Protein AF-A0A9C5ZCW2-F1 (afdb_monomer_lite)

Sequence (95 aa):
MISYSQQAMIAREGDLLTRERLCCGLSIFEVILNRIKSYLDDPVWTGPSPANGIIHVDECSEFHRLCSALQFVYCIPVTGTEYTIEELFGEGFIK

Structure (mmCIF, N/CA/C/O backbone):
data_AF-A0A9C5ZCW2-F1
#
_entry.id   AF-A0A9C5ZCW2-F1
#
loop_
_atom_site.group_PDB
_atom_site.id
_atom_site.type_symbol
_atom_site.label_atom_id
_atom_site.label_alt_id
_atom_site.label_comp_id
_atom_site.label_asym_id
_atom_site.label_entity_id
_atom_site.label_seq_id
_atom_site.pdbx_PDB_ins_code
_atom_site.Cartn_x
_atom_site.Cartn_y
_atom_site.Cartn_z
_atom_site.occupancy
_atom_site.B_iso_or_equiv
_atom_site.auth_seq_id
_atom_site.auth_comp_id
_atom_site.auth_asym_id
_atom_site.auth_atom_id
_atom_site.pdbx_PDB_model_num
ATOM 1 N N . MET A 1 1 ? -37.168 27.631 29.273 1.00 74.75 1 MET A N 1
ATOM 2 C CA . MET A 1 1 ? -35.963 28.034 30.029 1.00 74.75 1 MET A CA 1
ATOM 3 C C . MET A 1 1 ? -35.255 26.750 30.428 1.00 74.75 1 MET A C 1
ATOM 5 O O . MET A 1 1 ? -35.919 25.875 30.966 1.00 74.75 1 MET A O 1
ATOM 9 N N . ILE A 1 2 ? -33.992 26.578 30.042 1.00 78.12 2 ILE A N 1
ATOM 10 C CA . ILE A 1 2 ? -33.232 25.335 30.263 1.00 78.12 2 ILE A CA 1
ATOM 11 C C . ILE A 1 2 ? -32.849 25.256 31.752 1.00 78.12 2 ILE A C 1
ATOM 13 O O . ILE A 1 2 ? -32.499 26.287 32.326 1.00 78.12 2 ILE A O 1
ATOM 17 N N . SER A 1 3 ? -32.944 24.087 32.394 1.00 92.81 3 SER A N 1
ATOM 18 C CA . SER A 1 3 ? -32.597 23.945 33.818 1.00 92.81 3 SER A CA 1
ATOM 19 C C . SER A 1 3 ? -31.081 24.012 34.046 1.00 92.81 3 SER A C 1
ATOM 21 O O . SER A 1 3 ? -30.292 23.701 33.155 1.00 92.81 3 SER A O 1
ATOM 23 N N . TYR A 1 4 ? -30.649 24.344 35.267 1.00 92.06 4 TYR A N 1
ATOM 24 C CA . TYR A 1 4 ? -29.226 24.316 35.641 1.00 92.06 4 TYR A CA 1
ATOM 25 C C . TYR A 1 4 ? -28.588 22.934 35.426 1.00 92.06 4 TYR A C 1
ATOM 27 O O . TYR A 1 4 ? -27.469 22.823 34.933 1.00 92.06 4 TYR A O 1
ATOM 35 N N . SER A 1 5 ? -29.329 21.862 35.727 1.00 93.44 5 SER A N 1
ATOM 36 C CA . SER A 1 5 ? -28.877 20.493 35.463 1.00 93.44 5 SER A CA 1
ATOM 37 C C . SER A 1 5 ? -28.657 20.232 33.971 1.00 93.44 5 SER A C 1
ATOM 39 O O . SER A 1 5 ? -27.668 19.605 33.600 1.00 93.44 5 SER A O 1
ATOM 41 N N . GLN A 1 6 ? -29.527 20.758 33.107 1.00 93.50 6 GLN A N 1
ATOM 42 C CA . GLN A 1 6 ? -29.355 20.678 31.657 1.00 93.50 6 GLN A CA 1
ATOM 43 C C . GLN A 1 6 ? -28.172 21.532 31.175 1.00 93.50 6 GLN A C 1
ATOM 45 O O . GLN A 1 6 ? -27.420 21.085 30.317 1.00 93.50 6 GLN A O 1
ATOM 50 N N . GLN A 1 7 ? -27.947 22.717 31.750 1.00 94.25 7 GLN A N 1
ATOM 51 C CA . GLN A 1 7 ? -26.781 23.550 31.427 1.00 94.25 7 GLN A CA 1
ATOM 52 C C . GLN A 1 7 ? -25.457 22.864 31.796 1.00 94.25 7 GLN A C 1
ATOM 54 O O . GLN A 1 7 ? -24.522 22.868 30.999 1.00 94.25 7 GLN A O 1
ATOM 59 N N . ALA A 1 8 ? -25.387 22.234 32.972 1.00 95.31 8 ALA A N 1
ATOM 60 C CA . ALA A 1 8 ? -24.201 21.508 33.424 1.00 95.31 8 ALA A CA 1
ATOM 61 C C . ALA A 1 8 ? -23.894 20.285 32.542 1.00 95.31 8 ALA A C 1
ATOM 63 O O . ALA A 1 8 ? -22.734 20.030 32.219 1.00 95.31 8 ALA A O 1
ATOM 64 N N . MET A 1 9 ? -24.932 19.557 32.118 1.00 96.31 9 MET A N 1
ATOM 65 C CA . MET A 1 9 ? -24.806 18.452 31.161 1.00 96.31 9 MET A CA 1
ATOM 66 C C . MET A 1 9 ? -24.215 18.930 29.830 1.00 96.31 9 MET A C 1
ATOM 68 O O . MET A 1 9 ? -23.211 18.384 29.381 1.00 96.31 9 MET A O 1
ATOM 72 N N . ILE A 1 10 ? -24.783 19.994 29.252 1.00 95.94 10 ILE A N 1
ATOM 73 C CA . ILE A 1 10 ? -24.328 20.559 27.973 1.00 95.94 10 ILE A CA 1
ATOM 74 C C . ILE A 1 10 ? -22.874 21.038 28.069 1.00 95.94 10 ILE A C 1
ATOM 76 O O . ILE A 1 10 ? -22.080 20.773 27.171 1.00 95.94 10 ILE A O 1
ATOM 80 N N . ALA A 1 11 ? -22.500 21.708 29.164 1.00 96.25 11 ALA A N 1
ATOM 81 C CA . ALA A 1 11 ? -21.132 22.180 29.361 1.00 96.25 11 ALA A CA 1
ATOM 82 C C . ALA A 1 11 ? -20.122 21.021 29.423 1.00 96.25 11 ALA A C 1
ATOM 84 O O . ALA A 1 11 ? -19.057 21.099 28.814 1.00 96.25 11 ALA A O 1
ATOM 85 N N . ARG A 1 12 ? -20.467 19.927 30.115 1.00 96.06 12 ARG A N 1
ATOM 86 C CA . ARG A 1 12 ? -19.604 18.744 30.231 1.00 96.06 12 ARG A CA 1
ATOM 87 C C . ARG A 1 12 ? -19.428 18.019 28.897 1.00 96.06 12 ARG A C 1
ATOM 89 O O . ARG A 1 12 ? -18.323 17.591 28.579 1.00 96.06 12 ARG A O 1
ATOM 96 N N . GLU A 1 13 ? -20.503 17.869 28.132 1.00 96.88 13 GLU A N 1
ATOM 97 C CA . GLU A 1 13 ? -20.454 17.229 26.814 1.00 96.88 13 GLU A CA 1
ATOM 98 C C . GLU A 1 13 ? -19.672 18.087 25.809 1.00 96.88 13 GLU A C 1
ATOM 100 O O . GLU A 1 13 ? -18.832 17.572 25.071 1.00 96.88 13 GLU A O 1
ATOM 105 N N . GLY A 1 14 ? -19.860 19.411 25.854 1.00 96.25 14 GLY A N 1
ATOM 106 C CA . GLY A 1 14 ? -19.082 20.358 25.057 1.00 96.25 14 GLY A CA 1
ATOM 107 C C . GLY A 1 14 ? -17.583 20.318 25.367 1.00 96.25 14 GLY A C 1
ATOM 108 O O . GLY A 1 14 ? -16.772 20.331 24.439 1.00 96.25 14 GLY A O 1
ATOM 109 N N . ASP A 1 15 ? -17.203 20.218 26.644 1.00 96.81 15 ASP A N 1
ATOM 110 C CA . ASP A 1 15 ? -15.798 20.078 27.050 1.00 96.81 15 ASP A CA 1
ATOM 111 C C . ASP A 1 15 ? -15.175 18.780 26.505 1.00 96.81 15 ASP A C 1
ATOM 113 O O . ASP A 1 15 ? -14.096 18.806 25.907 1.00 96.81 15 ASP A O 1
ATOM 117 N N . LEU A 1 16 ? -15.898 17.657 26.607 1.00 96.31 16 LEU A N 1
ATOM 118 C CA . LEU A 1 16 ? -15.449 16.362 26.090 1.00 96.31 16 LEU A CA 1
ATOM 119 C C . LEU A 1 16 ? -15.194 16.406 24.577 1.00 96.31 16 LEU A C 1
ATOM 121 O O . LEU A 1 16 ? -14.093 16.080 24.136 1.00 96.31 16 LEU A O 1
ATOM 125 N N . LEU A 1 17 ? -16.174 16.870 23.794 1.00 95.12 17 LEU A N 1
ATOM 126 C CA . LEU A 1 17 ? -16.081 16.948 22.330 1.00 95.12 17 LEU A CA 1
ATOM 127 C C . LEU A 1 17 ? -15.007 17.935 21.850 1.00 95.12 17 LEU A C 1
ATOM 129 O O . LEU A 1 17 ? -14.452 17.777 20.765 1.00 95.12 17 LEU A O 1
ATOM 133 N N . THR A 1 18 ? -14.693 18.956 22.651 1.00 93.44 18 THR A N 1
ATOM 134 C CA . THR A 1 18 ? -13.644 19.930 22.311 1.00 93.44 18 THR A CA 1
ATOM 135 C C . THR A 1 18 ? -12.243 19.374 22.573 1.00 93.44 18 THR A C 1
ATOM 137 O O . THR A 1 18 ? -11.292 19.715 21.852 1.00 93.44 18 THR A O 1
ATOM 140 N N . ARG A 1 19 ? -12.113 18.531 23.605 1.00 93.19 19 ARG A N 1
ATOM 141 C CA . ARG A 1 19 ? -10.849 17.944 24.059 1.00 93.19 19 ARG A CA 1
ATOM 142 C C . ARG A 1 19 ? -10.476 16.678 23.292 1.00 93.19 19 ARG A C 1
ATOM 144 O O . ARG A 1 19 ? -9.306 16.498 22.965 1.00 93.19 19 ARG A O 1
ATOM 151 N N . GLU A 1 20 ? -11.439 15.810 22.999 1.00 94.19 20 GLU A N 1
ATOM 152 C CA . GLU A 1 20 ? -11.199 14.548 22.297 1.00 94.19 20 GLU A CA 1
ATOM 153 C C . GLU A 1 20 ? -11.148 14.768 20.787 1.00 94.19 20 GLU A C 1
ATOM 155 O O . GLU A 1 20 ? -12.154 14.765 20.082 1.00 94.19 20 GLU A O 1
ATOM 160 N N . ARG A 1 21 ? -9.933 14.979 20.281 1.00 93.31 21 ARG A N 1
ATOM 161 C CA . ARG A 1 21 ? -9.669 15.156 18.852 1.00 93.31 21 ARG A CA 1
ATOM 162 C C . ARG A 1 21 ? -8.931 13.946 18.309 1.00 93.31 21 ARG A C 1
ATOM 164 O O . ARG A 1 21 ? -8.084 13.375 18.988 1.00 93.31 21 ARG A O 1
ATOM 171 N N . LEU A 1 22 ? -9.168 13.615 17.042 1.00 89.62 22 LEU A N 1
ATOM 172 C CA . LEU A 1 22 ? -8.444 12.534 16.359 1.00 89.62 22 LEU A CA 1
ATOM 173 C C . LEU A 1 22 ? -6.919 12.722 16.433 1.00 89.62 22 LEU A C 1
ATOM 175 O O . LEU A 1 22 ? -6.185 11.770 16.673 1.00 89.62 22 LEU A O 1
ATOM 179 N N . CYS A 1 23 ? -6.445 13.968 16.333 1.00 90.25 23 CYS A N 1
ATOM 180 C CA . CYS A 1 23 ? -5.024 14.302 16.430 1.00 90.25 23 CYS A CA 1
ATOM 181 C C . CYS A 1 23 ? -4.386 13.997 17.801 1.00 90.25 23 CYS A C 1
ATOM 183 O O . CYS A 1 23 ? -3.172 14.104 17.929 1.00 90.25 23 CYS A O 1
ATOM 185 N N . CYS A 1 24 ? -5.165 13.625 18.824 1.00 88.56 24 CYS A N 1
ATOM 186 C CA . CYS A 1 24 ? -4.672 13.289 20.162 1.00 88.56 24 CYS A CA 1
ATOM 187 C C . CYS A 1 24 ? -4.209 11.828 20.311 1.00 88.56 24 CYS A C 1
ATOM 189 O O . CYS A 1 24 ? -3.930 11.404 21.430 1.00 88.56 24 CYS A O 1
ATOM 191 N N . GLY A 1 25 ? -4.116 11.061 19.220 1.00 85.19 25 GLY A N 1
ATOM 192 C CA . GLY A 1 25 ? -3.555 9.703 19.248 1.00 85.19 25 GLY A CA 1
ATOM 193 C C . GLY A 1 25 ? -4.221 8.693 18.317 1.00 85.19 25 GLY A C 1
ATOM 194 O O . GLY A 1 25 ? -3.957 7.503 18.445 1.00 85.19 25 GLY A O 1
ATOM 195 N N . LEU A 1 26 ? -5.085 9.134 17.398 1.00 89.50 26 LEU A N 1
ATOM 196 C CA . LEU A 1 26 ? -5.741 8.273 16.417 1.00 89.50 26 LEU A CA 1
ATOM 197 C C . LEU A 1 26 ? -5.259 8.620 15.002 1.00 89.50 26 LEU A C 1
ATOM 199 O O . LEU A 1 26 ? -5.121 9.791 14.650 1.00 89.50 26 LEU A O 1
ATOM 203 N N . SER A 1 27 ? -5.043 7.599 14.170 1.00 91.62 27 SER A N 1
ATOM 204 C CA . SER A 1 27 ? -4.682 7.757 12.758 1.00 91.62 27 SER A CA 1
ATOM 205 C C . SER A 1 27 ? -5.698 7.052 11.868 1.00 91.62 27 SER A C 1
ATOM 207 O O . SER A 1 27 ? -5.840 5.833 11.905 1.00 91.62 27 SER A O 1
ATOM 209 N N . ILE A 1 28 ? -6.400 7.821 11.033 1.00 94.94 28 ILE A N 1
ATOM 210 C CA . ILE A 1 28 ? -7.324 7.260 10.034 1.00 94.94 28 ILE A CA 1
ATOM 211 C C . ILE A 1 28 ? -6.544 6.590 8.895 1.00 94.94 28 ILE A C 1
ATOM 213 O O . ILE A 1 28 ? -7.019 5.625 8.299 1.00 94.94 28 ILE A O 1
ATOM 217 N N . PHE A 1 29 ? -5.339 7.080 8.596 1.00 94.12 29 PHE A N 1
ATOM 218 C CA . PHE A 1 29 ? -4.564 6.616 7.448 1.00 94.12 29 PHE A CA 1
ATOM 219 C C . PHE A 1 29 ? -4.209 5.129 7.552 1.00 94.12 29 PHE A C 1
ATOM 221 O O . PHE A 1 29 ? -4.362 4.393 6.583 1.00 94.12 29 PHE A O 1
ATOM 228 N N . GLU A 1 30 ? -3.846 4.659 8.747 1.00 92.19 30 GLU A N 1
ATOM 229 C CA . GLU A 1 30 ? -3.583 3.238 8.996 1.00 92.19 30 GLU A CA 1
ATOM 230 C C . GLU A 1 30 ? -4.823 2.367 8.739 1.00 92.19 30 GLU A C 1
ATOM 232 O O . GLU A 1 30 ? -4.731 1.310 8.113 1.00 92.19 30 GLU A O 1
ATOM 237 N N . VAL A 1 31 ? -6.005 2.830 9.158 1.00 95.62 31 VAL A N 1
ATOM 238 C CA . VAL A 1 31 ? -7.274 2.126 8.919 1.00 95.62 31 VAL A CA 1
ATOM 239 C C . VAL A 1 31 ? -7.561 2.025 7.420 1.00 95.62 31 VAL A C 1
ATOM 241 O O . VAL A 1 31 ? -7.974 0.969 6.937 1.00 95.62 31 VAL A O 1
ATOM 244 N N . ILE A 1 32 ? -7.311 3.102 6.672 1.00 97.19 32 ILE A N 1
ATOM 245 C CA . ILE A 1 32 ? -7.483 3.123 5.216 1.00 97.19 32 ILE A CA 1
ATOM 246 C C . ILE A 1 32 ? -6.515 2.142 4.546 1.00 97.19 32 ILE A C 1
ATOM 248 O O . ILE A 1 32 ? -6.960 1.314 3.754 1.00 97.19 32 ILE A O 1
ATOM 252 N N . LEU A 1 33 ? -5.221 2.184 4.882 1.00 96.12 33 LEU A N 1
ATOM 253 C CA . LEU A 1 33 ? -4.222 1.292 4.287 1.00 96.12 33 LEU A CA 1
ATOM 254 C C . LEU A 1 33 ? -4.518 -0.182 4.574 1.00 96.12 33 LEU A C 1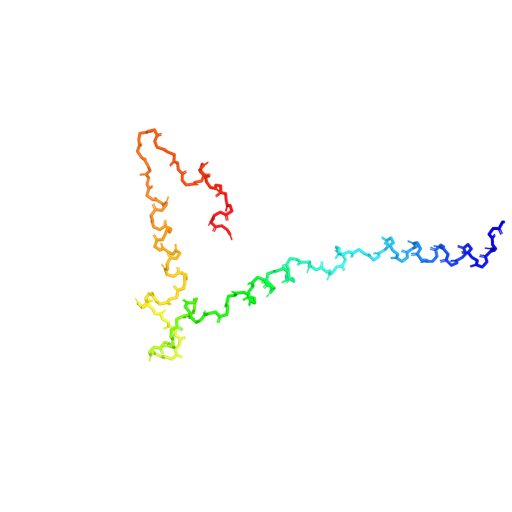
ATOM 256 O O . LEU A 1 33 ? -4.435 -1.009 3.670 1.00 96.12 33 LEU A O 1
ATOM 260 N N . ASN A 1 34 ? -4.932 -0.514 5.798 1.00 96.44 34 ASN A N 1
ATOM 261 C CA . ASN A 1 34 ? -5.325 -1.879 6.147 1.00 96.44 34 ASN A CA 1
ATOM 262 C C . ASN A 1 34 ? -6.548 -2.349 5.353 1.00 96.44 34 ASN A C 1
ATOM 264 O O . ASN A 1 34 ? -6.614 -3.506 4.936 1.00 96.44 34 ASN A O 1
ATOM 268 N N . ARG A 1 35 ? -7.497 -1.448 5.086 1.00 98.00 35 ARG A N 1
ATOM 269 C CA . ARG A 1 35 ? -8.644 -1.761 4.235 1.00 98.00 35 ARG A CA 1
ATOM 270 C C . ARG A 1 35 ? -8.235 -1.953 2.775 1.00 98.00 35 ARG A C 1
ATOM 272 O O . ARG A 1 35 ? -8.699 -2.902 2.157 1.00 98.00 35 ARG A O 1
ATOM 279 N N . ILE A 1 36 ? -7.347 -1.121 2.233 1.00 97.69 36 ILE A N 1
ATOM 280 C CA . ILE A 1 36 ? -6.826 -1.297 0.866 1.00 97.69 36 ILE A CA 1
ATOM 281 C C . ILE A 1 36 ? -6.065 -2.621 0.749 1.00 97.69 36 ILE A C 1
ATOM 283 O O . ILE A 1 36 ? -6.304 -3.377 -0.185 1.00 97.69 36 ILE A O 1
A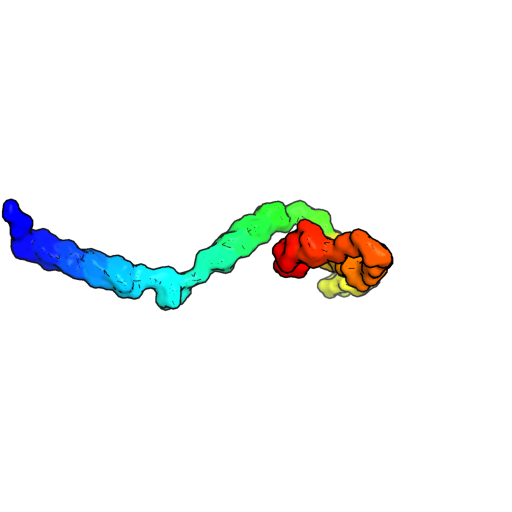TOM 287 N N . LYS A 1 37 ? -5.220 -2.950 1.734 1.00 96.88 37 LYS A N 1
ATOM 288 C CA . LYS A 1 37 ? -4.506 -4.231 1.798 1.00 96.88 37 LYS A CA 1
ATOM 289 C C . LYS A 1 37 ? -5.461 -5.426 1.734 1.00 96.88 37 LYS A C 1
ATOM 291 O O . LYS A 1 37 ? -5.126 -6.423 1.110 1.00 96.88 37 LYS A O 1
ATOM 296 N N . SER A 1 38 ? -6.650 -5.322 2.333 1.00 97.75 38 SER A N 1
ATOM 297 C CA . SER A 1 38 ? -7.656 -6.395 2.282 1.00 97.75 38 SER A CA 1
ATOM 298 C C . SER A 1 38 ? -8.220 -6.663 0.882 1.00 97.75 38 SER A C 1
ATOM 300 O O . SER A 1 38 ? -8.787 -7.724 0.664 1.00 97.75 38 SER A O 1
ATOM 302 N N . TYR A 1 39 ? -8.049 -5.735 -0.065 1.00 98.00 39 TYR A N 1
ATOM 303 C CA . TYR A 1 39 ? -8.430 -5.922 -1.469 1.00 98.00 39 TYR A CA 1
ATOM 304 C C . TYR A 1 39 ? -7.332 -6.600 -2.306 1.00 98.00 39 TYR A C 1
ATOM 306 O O . TYR A 1 39 ? -7.551 -6.882 -3.479 1.00 98.00 39 TYR A O 1
ATOM 314 N N . LEU A 1 40 ? -6.147 -6.823 -1.729 1.00 97.25 40 LEU A N 1
ATOM 315 C CA . LEU A 1 40 ? -4.992 -7.447 -2.378 1.00 97.25 40 LEU A CA 1
ATOM 316 C C . LEU A 1 40 ? -4.823 -8.891 -1.881 1.00 97.25 40 LEU A C 1
ATOM 318 O O . LEU A 1 40 ? -3.769 -9.264 -1.371 1.00 97.25 40 LEU A O 1
ATOM 322 N N . ASP A 1 41 ? -5.890 -9.684 -1.961 1.00 96.50 41 ASP A N 1
ATOM 323 C CA . ASP A 1 41 ? -5.949 -11.063 -1.458 1.00 96.50 41 ASP A CA 1
ATOM 324 C C . ASP A 1 41 ? -5.585 -12.128 -2.507 1.00 96.50 41 ASP A C 1
ATOM 326 O O . ASP A 1 41 ? -5.300 -13.273 -2.151 1.00 96.50 41 ASP A O 1
ATOM 330 N N . ASP A 1 42 ? -5.549 -11.758 -3.787 1.00 97.75 42 ASP A N 1
ATOM 331 C CA . ASP A 1 42 ? -5.166 -12.661 -4.872 1.00 97.75 42 ASP A CA 1
ATOM 332 C C . ASP A 1 42 ? -3.675 -13.075 -4.776 1.00 97.75 42 ASP A C 1
ATOM 334 O O . ASP A 1 42 ? -2.795 -12.220 -4.615 1.00 97.75 42 ASP A O 1
ATOM 338 N N . PRO A 1 43 ? -3.337 -14.373 -4.909 1.00 96.50 43 PRO A N 1
ATOM 339 C CA . PRO A 1 43 ? -1.953 -14.843 -4.833 1.00 96.50 43 PRO A CA 1
ATOM 340 C C . PRO A 1 43 ? -1.026 -14.257 -5.912 1.00 96.50 43 PRO A C 1
ATOM 342 O O . PRO A 1 43 ? 0.192 -14.330 -5.755 1.00 96.50 43 PRO A O 1
ATOM 345 N N . VAL A 1 44 ? -1.551 -13.652 -6.985 1.00 96.12 44 VAL A N 1
ATOM 346 C CA . VAL A 1 44 ? -0.748 -12.967 -8.013 1.00 96.12 44 VAL A CA 1
ATOM 347 C C . VAL A 1 44 ? 0.120 -11.842 -7.440 1.00 96.12 44 VAL A C 1
ATOM 349 O O . VAL A 1 44 ? 1.184 -11.555 -7.984 1.00 96.12 44 VAL A O 1
ATOM 352 N N . TRP A 1 45 ? -0.293 -11.215 -6.332 1.00 97.00 45 TRP A N 1
ATOM 353 C CA . TRP A 1 45 ? 0.451 -10.108 -5.725 1.00 97.00 45 TRP A CA 1
ATOM 354 C C . TRP A 1 45 ? 1.755 -10.570 -5.059 1.00 97.00 45 TRP A C 1
ATOM 356 O O . TRP A 1 45 ? 2.758 -9.850 -5.100 1.00 97.00 45 TRP A O 1
ATOM 366 N N . THR A 1 46 ? 1.746 -11.766 -4.462 1.00 95.31 46 THR A N 1
ATOM 367 C CA . THR A 1 46 ? 2.868 -12.331 -3.690 1.00 95.31 46 THR A CA 1
ATOM 368 C C . THR A 1 46 ? 3.613 -13.446 -4.414 1.00 95.31 46 THR A C 1
ATOM 370 O O . THR A 1 46 ? 4.722 -13.788 -4.020 1.00 95.31 46 THR A O 1
ATOM 373 N N . GLY A 1 47 ? 3.016 -14.040 -5.445 1.00 94.56 47 GLY A N 1
ATOM 374 C CA . GLY A 1 47 ? 3.591 -15.187 -6.133 1.00 94.56 47 GLY A CA 1
ATOM 375 C C . GLY A 1 47 ? 3.618 -16.469 -5.280 1.00 94.56 47 GLY A C 1
ATOM 376 O O . GLY A 1 47 ? 2.999 -16.538 -4.212 1.00 94.56 47 GLY A O 1
ATOM 377 N N . PRO A 1 48 ? 4.288 -17.525 -5.777 1.00 95.75 48 PRO A N 1
ATOM 378 C CA . PRO A 1 48 ? 4.451 -18.794 -5.072 1.00 95.75 48 PRO A CA 1
ATOM 379 C C . PRO A 1 48 ? 5.469 -18.687 -3.925 1.00 95.75 48 PRO A C 1
ATOM 381 O O . PRO A 1 48 ? 6.113 -17.664 -3.729 1.00 95.75 48 PRO A O 1
ATOM 384 N N . SER A 1 49 ? 5.643 -19.765 -3.155 1.00 95.44 49 SER A N 1
ATOM 385 C CA . SER A 1 49 ? 6.686 -19.805 -2.124 1.00 95.44 49 SER A CA 1
ATOM 386 C C . SER A 1 49 ? 8.102 -19.843 -2.731 1.00 95.44 49 SER A C 1
ATOM 388 O O . SER A 1 49 ? 8.319 -20.576 -3.703 1.00 95.44 49 SER A O 1
ATOM 390 N N . PRO A 1 50 ? 9.088 -19.148 -2.128 1.00 95.38 50 PRO A N 1
ATOM 391 C CA . PRO A 1 50 ? 10.474 -19.164 -2.590 1.00 95.38 50 PRO A CA 1
ATOM 392 C C . PRO A 1 50 ? 11.111 -20.553 -2.558 1.00 95.38 50 PRO A C 1
ATOM 394 O O . PRO A 1 50 ? 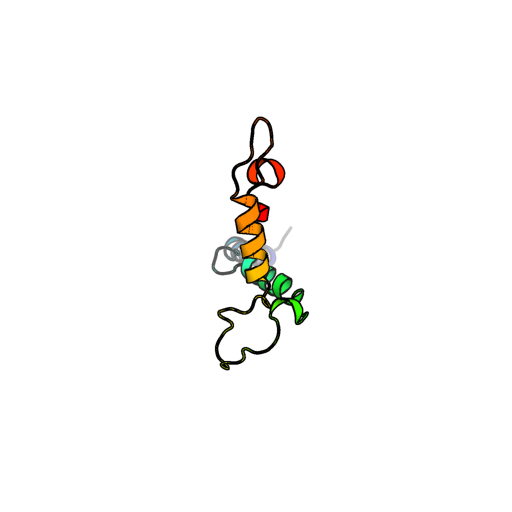10.964 -21.288 -1.581 1.00 95.38 50 PRO A O 1
ATOM 397 N N . ALA A 1 51 ? 11.906 -20.886 -3.579 1.00 94.12 51 ALA A N 1
ATOM 398 C CA . ALA A 1 51 ? 12.590 -22.180 -3.675 1.00 94.12 51 ALA A CA 1
ATOM 399 C C . ALA A 1 51 ? 13.609 -22.410 -2.544 1.00 94.12 51 ALA A C 1
ATOM 401 O O . ALA A 1 51 ? 13.810 -23.537 -2.096 1.00 94.12 51 ALA A O 1
ATOM 402 N N . ASN A 1 52 ? 14.234 -21.334 -2.058 1.00 94.44 52 ASN A N 1
ATOM 403 C CA . ASN A 1 52 ? 15.165 -21.359 -0.927 1.00 94.44 52 ASN A CA 1
ATOM 404 C C . ASN A 1 52 ? 14.462 -21.302 0.447 1.00 94.44 52 ASN A C 1
ATOM 406 O O . ASN A 1 52 ? 15.139 -21.329 1.472 1.00 94.44 52 ASN A O 1
ATOM 410 N N . GLY A 1 53 ? 13.127 -21.192 0.478 1.00 94.00 53 GLY A N 1
ATOM 411 C CA . GLY A 1 53 ? 12.329 -21.074 1.700 1.00 94.00 53 GLY A CA 1
ATOM 412 C C . GLY A 1 53 ? 12.458 -19.741 2.450 1.00 94.00 53 GLY A C 1
ATOM 413 O O . GLY A 1 53 ? 11.943 -19.640 3.560 1.00 94.00 53 GLY A O 1
ATOM 414 N N . ILE A 1 54 ? 13.140 -18.738 1.882 1.00 94.56 54 ILE A N 1
ATOM 415 C CA . ILE A 1 54 ? 13.370 -17.430 2.512 1.00 94.56 54 ILE A CA 1
ATOM 416 C C . ILE A 1 54 ? 12.743 -16.308 1.678 1.00 94.56 54 ILE A C 1
ATOM 418 O O . ILE A 1 54 ? 11.744 -15.736 2.100 1.00 94.56 54 ILE A O 1
ATOM 422 N N . ILE A 1 55 ? 13.314 -15.992 0.509 1.00 93.44 55 ILE A N 1
ATOM 423 C CA . ILE A 1 55 ? 12.872 -14.903 -0.383 1.00 93.44 55 ILE A CA 1
ATOM 424 C C . ILE A 1 55 ? 13.220 -15.215 -1.842 1.00 93.44 55 ILE A C 1
ATOM 426 O O . ILE A 1 55 ? 14.205 -15.910 -2.110 1.00 93.44 55 ILE A O 1
ATOM 430 N N . HIS A 1 56 ? 12.460 -14.649 -2.777 1.00 93.19 56 HIS A N 1
ATOM 431 C CA . HIS A 1 56 ? 12.828 -14.630 -4.191 1.00 93.19 56 HIS A CA 1
ATOM 432 C C . HIS A 1 56 ? 13.936 -13.606 -4.449 1.00 93.19 56 HIS A C 1
ATOM 434 O O . HIS A 1 56 ? 13.861 -12.457 -4.007 1.00 93.19 56 HIS A O 1
ATOM 440 N N . VAL A 1 57 ? 14.975 -14.016 -5.178 1.00 92.94 57 VAL A N 1
ATOM 441 C CA . VAL A 1 57 ? 16.117 -13.143 -5.511 1.00 92.94 57 VAL A CA 1
ATOM 442 C C . VAL A 1 57 ? 16.145 -12.862 -7.005 1.00 92.94 57 VAL A C 1
ATOM 444 O O . VAL A 1 57 ? 16.172 -11.695 -7.403 1.00 92.94 57 VAL A O 1
ATOM 447 N N . ASP A 1 58 ? 16.048 -13.915 -7.810 1.00 94.19 58 ASP A N 1
ATOM 448 C CA . ASP A 1 58 ? 16.114 -13.821 -9.267 1.00 94.19 58 ASP A CA 1
ATOM 449 C C . ASP A 1 58 ? 14.736 -13.984 -9.917 1.00 94.19 58 ASP A C 1
ATOM 451 O O . ASP A 1 58 ? 14.519 -13.531 -11.041 1.00 94.19 58 ASP A O 1
ATOM 455 N N . GLU A 1 59 ? 13.779 -14.602 -9.222 1.00 95.19 59 GLU A N 1
ATOM 456 C CA . GLU A 1 59 ? 12.432 -14.780 -9.745 1.00 95.19 59 GLU A CA 1
ATOM 457 C C . GLU A 1 59 ? 11.645 -13.461 -9.764 1.00 95.19 59 GLU A C 1
AT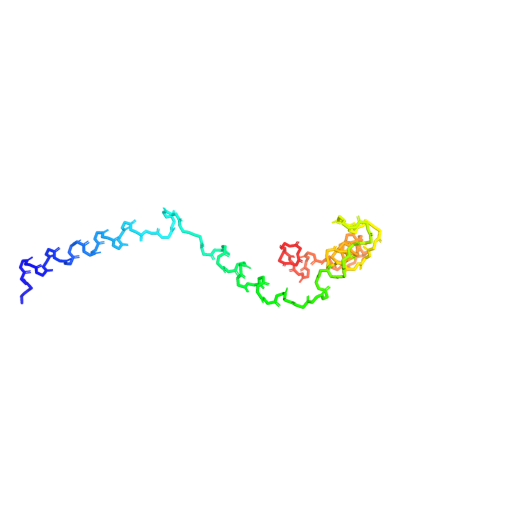OM 459 O O . GLU A 1 59 ? 11.675 -12.659 -8.829 1.00 95.19 59 GLU A O 1
ATOM 464 N N . CYS A 1 60 ? 10.881 -13.259 -10.839 1.00 96.31 60 CYS A N 1
ATOM 465 C CA . CYS A 1 60 ? 10.045 -12.076 -11.051 1.00 96.31 60 CYS A CA 1
ATOM 466 C C . CYS A 1 60 ? 8.555 -12.372 -10.816 1.00 96.31 60 CYS A C 1
ATOM 468 O O . CYS A 1 60 ? 7.716 -12.005 -11.635 1.00 96.31 60 CYS A O 1
ATOM 470 N N . SER A 1 61 ? 8.225 -13.081 -9.735 1.00 95.19 61 SER A N 1
ATOM 471 C CA . SER A 1 61 ? 6.857 -13.536 -9.436 1.00 95.19 61 SER A CA 1
ATOM 472 C C . SER A 1 61 ? 6.078 -12.649 -8.459 1.00 95.19 61 SER A C 1
ATOM 474 O O . SER A 1 61 ? 4.909 -12.919 -8.210 1.00 95.19 61 SER A O 1
ATOM 476 N N . GLU A 1 62 ? 6.701 -11.605 -7.911 1.00 96.75 62 GLU A N 1
ATOM 477 C CA . GLU A 1 62 ? 6.092 -10.676 -6.951 1.00 96.75 62 GLU A CA 1
ATOM 478 C C . GLU A 1 62 ? 5.777 -9.324 -7.603 1.00 96.75 62 GLU A C 1
ATOM 480 O O . GLU A 1 62 ? 6.533 -8.840 -8.449 1.00 96.75 62 GLU A O 1
ATOM 485 N N . PHE A 1 63 ? 4.710 -8.649 -7.163 1.00 96.62 63 PHE A N 1
ATOM 486 C CA . PHE A 1 63 ? 4.269 -7.383 -7.767 1.00 96.62 63 PHE A CA 1
ATOM 487 C C . PHE A 1 63 ? 5.353 -6.292 -7.791 1.00 96.62 63 PHE A C 1
ATOM 489 O O . PHE A 1 63 ? 5.483 -5.562 -8.772 1.00 96.62 63 PHE A O 1
ATOM 496 N N . HIS A 1 64 ? 6.204 -6.216 -6.764 1.00 95.56 64 HIS A N 1
ATOM 497 C CA . HIS A 1 64 ? 7.285 -5.228 -6.718 1.00 95.56 64 HIS A CA 1
ATOM 498 C C . HIS A 1 64 ? 8.305 -5.392 -7.866 1.00 95.56 64 HIS A C 1
ATOM 500 O O . HIS A 1 64 ? 8.958 -4.421 -8.257 1.00 95.56 64 HIS A O 1
ATOM 506 N N . ARG A 1 65 ? 8.431 -6.594 -8.447 1.00 97.06 65 ARG A N 1
ATOM 507 C CA . ARG A 1 65 ? 9.286 -6.853 -9.617 1.00 97.06 65 ARG A CA 1
ATOM 508 C C . ARG A 1 65 ? 8.701 -6.217 -10.870 1.00 97.06 65 ARG A C 1
ATOM 510 O O . ARG A 1 65 ? 9.436 -5.595 -11.634 1.00 97.06 65 ARG A O 1
ATOM 517 N N . LEU A 1 66 ? 7.380 -6.288 -11.031 1.00 95.62 66 LEU A N 1
ATOM 518 C CA . LEU A 1 66 ? 6.670 -5.564 -12.083 1.00 95.62 66 LEU A CA 1
ATOM 519 C C . LEU A 1 66 ? 6.802 -4.048 -11.892 1.00 95.62 66 LEU A C 1
ATOM 521 O O . LEU A 1 66 ? 7.137 -3.352 -12.848 1.00 95.62 66 LEU A O 1
ATOM 525 N N . CYS A 1 67 ? 6.626 -3.541 -10.667 1.00 95.00 67 CYS A N 1
ATOM 526 C CA . CYS A 1 67 ? 6.857 -2.124 -10.368 1.00 95.00 67 CYS A CA 1
ATOM 527 C C . CYS A 1 67 ? 8.278 -1.687 -10.738 1.00 95.00 67 CYS A C 1
ATOM 529 O O . CYS A 1 67 ? 8.451 -0.637 -11.344 1.00 95.00 67 CYS A O 1
ATOM 531 N N . SER A 1 68 ? 9.286 -2.514 -10.449 1.00 96.25 68 SER A N 1
ATOM 532 C CA . SER A 1 68 ? 10.682 -2.231 -10.812 1.00 96.25 68 SER A CA 1
ATOM 533 C C . SER A 1 68 ? 10.877 -2.140 -12.330 1.00 96.25 68 SER A C 1
ATOM 535 O O . SER A 1 68 ? 11.613 -1.280 -12.810 1.00 96.25 68 SER A O 1
ATOM 537 N N . ALA A 1 69 ? 10.199 -2.993 -13.104 1.00 96.69 69 ALA A N 1
ATOM 538 C CA . ALA A 1 69 ? 10.238 -2.938 -14.564 1.00 96.69 69 ALA A CA 1
ATOM 539 C C . ALA A 1 69 ? 9.539 -1.684 -15.116 1.00 96.69 69 ALA A C 1
ATOM 541 O O . ALA A 1 69 ? 10.071 -1.027 -16.007 1.00 96.69 69 ALA A O 1
ATOM 542 N N . LEU A 1 70 ? 8.380 -1.314 -14.562 1.00 94.94 70 LEU A N 1
ATOM 543 C CA . LEU A 1 70 ? 7.701 -0.061 -14.909 1.00 94.94 70 LEU A CA 1
ATOM 544 C C . LEU A 1 70 ? 8.573 1.151 -14.563 1.00 94.94 70 LEU A C 1
ATOM 546 O O . LEU A 1 70 ? 8.694 2.062 -15.379 1.00 94.94 70 LEU A O 1
ATOM 550 N N . GLN A 1 71 ? 9.244 1.116 -13.410 1.00 94.38 71 GLN A N 1
ATOM 551 C CA . GLN A 1 71 ? 10.206 2.129 -12.990 1.00 94.38 71 GLN A CA 1
ATOM 552 C C . GLN A 1 71 ? 11.368 2.280 -13.940 1.00 94.38 71 GLN A C 1
ATOM 554 O O . GLN A 1 71 ? 11.720 3.399 -14.305 1.00 94.38 71 GLN A O 1
ATOM 559 N N . PHE A 1 72 ? 11.924 1.163 -14.390 1.00 95.81 72 PHE A N 1
ATOM 560 C CA . PHE A 1 72 ? 12.939 1.207 -15.420 1.00 95.81 72 PHE A CA 1
ATOM 561 C C . PHE A 1 72 ? 12.440 1.957 -16.663 1.00 95.81 72 PHE A C 1
ATOM 563 O O . PHE A 1 72 ? 13.168 2.804 -17.165 1.00 95.81 72 PHE A O 1
ATOM 570 N N . VAL A 1 73 ? 11.202 1.710 -17.113 1.00 94.19 73 VAL A N 1
ATOM 571 C CA . VAL A 1 73 ? 10.617 2.376 -18.290 1.00 94.19 73 VAL A CA 1
ATOM 572 C C . VAL A 1 73 ? 10.429 3.876 -18.072 1.00 94.19 73 VAL A C 1
ATOM 574 O O . VAL A 1 73 ? 10.870 4.656 -18.911 1.00 94.19 73 VAL A O 1
ATOM 577 N N . TYR A 1 74 ? 9.801 4.303 -16.973 1.00 92.38 74 TYR A N 1
ATOM 578 C CA . TYR A 1 74 ? 9.523 5.730 -16.770 1.00 92.38 74 TYR A CA 1
ATOM 579 C C . TYR A 1 74 ? 10.760 6.559 -16.409 1.00 92.38 74 TYR A C 1
ATOM 581 O O . TYR A 1 74 ? 10.741 7.776 -16.555 1.00 92.38 74 TYR A O 1
ATOM 589 N N . CYS A 1 75 ? 11.851 5.922 -15.977 1.00 93.25 75 CYS A N 1
ATOM 590 C CA . CYS A 1 75 ? 13.136 6.592 -15.794 1.00 93.25 75 CYS A CA 1
ATOM 591 C C . CYS A 1 75 ? 13.925 6.780 -17.105 1.00 93.25 75 CYS A C 1
ATOM 593 O O . CYS A 1 75 ? 14.979 7.419 -17.079 1.00 93.25 75 CYS A O 1
ATOM 595 N N . ILE A 1 76 ? 13.464 6.237 -18.240 1.00 94.19 76 ILE A N 1
ATOM 596 C CA . ILE A 1 76 ? 14.100 6.481 -19.540 1.00 94.19 76 ILE A CA 1
ATOM 597 C C . ILE A 1 76 ? 13.803 7.928 -19.959 1.00 94.19 76 ILE A C 1
ATOM 599 O O . ILE A 1 76 ? 12.637 8.322 -19.999 1.00 94.19 76 ILE A O 1
ATOM 603 N N . PRO A 1 77 ? 14.829 8.730 -20.296 1.00 92.38 77 PRO A N 1
ATOM 604 C CA . PRO A 1 77 ? 14.616 10.105 -20.716 1.00 92.38 77 PRO A CA 1
ATOM 605 C C . PRO A 1 77 ? 13.819 10.158 -22.023 1.00 92.38 77 PRO A C 1
ATOM 607 O O . PRO A 1 77 ? 14.164 9.496 -23.004 1.00 92.38 77 PRO A O 1
ATOM 610 N N . VAL A 1 78 ? 12.775 10.983 -22.029 1.00 92.75 78 VAL A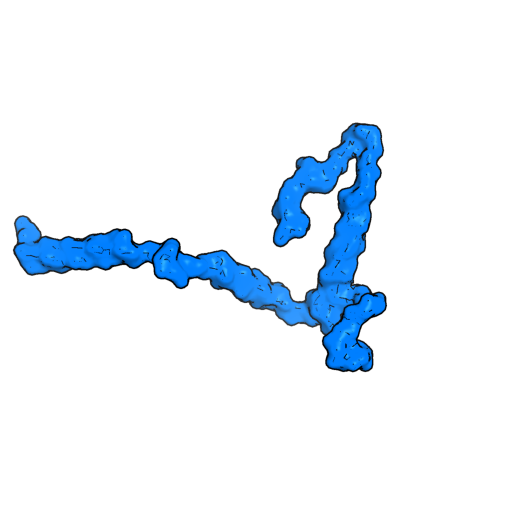 N 1
ATOM 611 C CA . VAL A 1 78 ? 11.969 11.280 -23.219 1.00 92.75 78 VAL A CA 1
ATOM 612 C C . VAL A 1 78 ? 12.711 12.227 -24.163 1.00 92.75 78 VAL A C 1
ATOM 614 O O . VAL A 1 78 ? 13.641 12.930 -23.754 1.00 92.75 78 VAL A O 1
ATOM 617 N N . THR A 1 79 ? 12.331 12.246 -25.442 1.00 90.81 79 THR A N 1
ATOM 618 C CA . THR A 1 79 ? 13.045 13.024 -26.462 1.00 90.81 79 THR A CA 1
ATOM 619 C C . THR A 1 79 ? 12.192 14.138 -27.059 1.00 90.81 79 THR A C 1
ATOM 621 O O . THR A 1 79 ? 10.976 14.035 -27.188 1.00 90.81 79 THR A O 1
ATOM 624 N N . GLY A 1 80 ? 12.839 15.234 -27.466 1.00 89.44 80 GLY A N 1
ATOM 625 C CA . GLY A 1 80 ? 12.168 16.321 -28.178 1.00 89.44 80 GLY A CA 1
ATOM 626 C C . GLY A 1 80 ? 11.079 17.005 -27.346 1.00 89.44 80 GLY A C 1
ATOM 627 O O . GLY A 1 80 ? 11.386 17.676 -26.367 1.00 89.44 80 GLY A O 1
ATOM 628 N N . THR A 1 81 ? 9.826 16.886 -27.789 1.00 90.12 81 THR A N 1
ATOM 629 C CA . THR A 1 81 ? 8.643 17.534 -27.190 1.00 90.12 81 THR A CA 1
ATOM 630 C C . THR A 1 81 ? 7.693 16.533 -26.525 1.00 90.12 81 THR A C 1
ATOM 632 O O . THR A 1 81 ? 6.505 16.816 -26.383 1.00 90.12 81 THR A O 1
ATOM 635 N N . GLU A 1 82 ? 8.177 15.333 -26.213 1.00 94.25 82 GLU A N 1
ATOM 636 C CA . GLU A 1 82 ? 7.414 14.318 -25.487 1.00 94.25 82 GLU A CA 1
ATOM 637 C C . GLU A 1 82 ? 7.279 14.690 -24.002 1.00 94.25 82 GLU A C 1
ATOM 639 O O . GLU A 1 82 ? 8.195 15.272 -23.420 1.00 94.25 82 GLU A O 1
ATOM 644 N N . TYR A 1 83 ? 6.137 14.349 -23.398 1.00 92.38 83 TYR A N 1
ATOM 645 C CA . TYR A 1 83 ? 5.872 14.592 -21.977 1.00 92.38 83 TYR A CA 1
ATOM 646 C C . TYR A 1 83 ? 6.474 13.496 -21.101 1.00 92.38 83 TYR A C 1
ATOM 648 O O . TYR A 1 83 ? 6.434 12.316 -21.462 1.00 92.38 83 TYR A O 1
ATOM 656 N N . THR A 1 84 ? 6.973 13.867 -19.924 1.00 92.06 84 THR A N 1
ATOM 657 C CA . THR A 1 84 ? 7.422 12.897 -18.920 1.00 92.06 84 THR A CA 1
ATOM 658 C C . THR A 1 84 ? 6.235 12.248 -18.199 1.00 92.06 84 THR A C 1
ATOM 660 O O . THR A 1 84 ? 5.095 12.717 -18.250 1.00 92.06 84 THR A O 1
ATOM 663 N N . ILE A 1 85 ? 6.488 11.145 -17.493 1.00 92.75 85 ILE A N 1
ATOM 664 C CA . ILE A 1 85 ? 5.450 10.452 -16.718 1.00 92.75 85 ILE A CA 1
ATOM 665 C C . ILE A 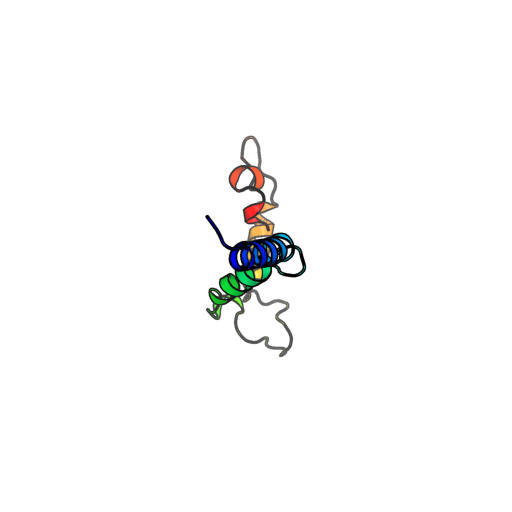1 85 ? 4.954 11.312 -15.553 1.00 92.75 85 ILE A C 1
ATOM 667 O O . ILE A 1 85 ? 3.764 11.298 -15.244 1.00 92.75 85 ILE A O 1
ATOM 671 N N . GLU A 1 86 ? 5.825 12.114 -14.950 1.00 91.44 86 GLU A N 1
ATOM 672 C CA . GLU A 1 86 ? 5.467 13.053 -13.889 1.00 91.44 86 GLU A CA 1
ATOM 673 C C . GLU A 1 86 ? 4.550 14.168 -14.404 1.00 91.44 86 GLU A C 1
ATOM 675 O O . GLU A 1 86 ? 3.623 14.565 -13.700 1.00 91.44 86 GLU A O 1
ATOM 680 N N . GLU A 1 87 ? 4.757 14.641 -15.637 1.00 92.56 87 GLU A N 1
ATOM 681 C CA . GLU A 1 87 ? 3.885 15.639 -16.267 1.00 92.56 87 GLU A CA 1
ATOM 682 C C . GLU A 1 87 ? 2.494 15.075 -16.582 1.00 92.56 87 GLU A C 1
ATOM 684 O O . GLU A 1 87 ? 1.496 15.790 -16.480 1.00 92.56 87 GLU A O 1
ATOM 689 N N . LEU A 1 88 ? 2.415 13.790 -16.941 1.00 94.19 88 LEU A N 1
ATOM 690 C CA . LEU A 1 88 ? 1.159 13.136 -17.312 1.00 94.19 88 LEU A CA 1
ATOM 691 C C . LEU A 1 88 ? 0.358 12.622 -16.108 1.00 94.19 88 LEU A C 1
ATOM 693 O O . LEU A 1 88 ? -0.868 12.731 -16.098 1.00 94.19 88 LEU A O 1
ATOM 697 N N . PHE A 1 89 ? 1.028 12.045 -15.110 1.00 94.00 89 PHE A N 1
ATOM 698 C CA . PHE A 1 89 ? 0.384 11.291 -14.028 1.00 94.00 89 PHE A CA 1
ATOM 699 C C . PHE A 1 89 ? 0.662 11.850 -12.624 1.00 94.00 89 PHE A C 1
ATOM 701 O O . PHE A 1 89 ? -0.025 11.477 -11.670 1.00 94.00 89 PHE A O 1
ATOM 708 N N . GLY A 1 90 ? 1.618 12.773 -12.482 1.00 91.81 90 GLY A N 1
ATOM 709 C CA . GLY A 1 90 ? 1.986 13.374 -11.200 1.00 91.81 90 GLY A CA 1
ATOM 710 C C . GLY A 1 90 ? 2.623 12.394 -10.207 1.00 91.81 90 GLY A C 1
ATOM 711 O O . GLY A 1 90 ? 3.010 11.276 -10.540 1.00 91.81 90 GLY A O 1
ATOM 712 N N . GLU A 1 91 ? 2.726 12.813 -8.941 1.00 89.38 91 GLU A N 1
ATOM 713 C CA . GLU A 1 91 ? 3.408 12.024 -7.899 1.00 89.38 91 GLU A CA 1
ATOM 714 C C . GLU A 1 91 ? 2.621 10.793 -7.423 1.00 89.38 91 GLU A C 1
ATOM 716 O O . GLU A 1 91 ? 3.215 9.863 -6.880 1.00 89.38 91 GLU A O 1
ATOM 721 N N . GLY A 1 92 ? 1.296 10.774 -7.611 1.00 87.88 92 GLY A N 1
ATOM 722 C CA . GLY A 1 92 ? 0.425 9.696 -7.123 1.00 87.88 92 GLY A CA 1
ATOM 723 C C . GLY A 1 92 ? 0.580 8.370 -7.871 1.00 87.88 92 GLY A C 1
ATOM 724 O O . GLY A 1 92 ? 0.043 7.363 -7.433 1.00 87.88 92 GLY A O 1
ATOM 725 N N . PHE A 1 93 ? 1.293 8.363 -9.000 1.00 86.38 93 PHE A N 1
ATOM 726 C CA . PHE A 1 93 ? 1.618 7.143 -9.738 1.00 86.38 93 PHE A CA 1
ATOM 727 C C . PHE A 1 93 ? 2.810 6.383 -9.131 1.00 86.38 93 PHE A C 1
ATOM 729 O O . PHE A 1 93 ? 2.900 5.167 -9.271 1.00 86.38 93 PHE A O 1
ATOM 736 N N . ILE A 1 94 ? 3.726 7.098 -8.468 1.00 73.75 94 ILE A N 1
ATOM 737 C CA . ILE A 1 94 ? 5.020 6.567 -8.006 1.00 73.75 94 ILE A CA 1
ATOM 738 C C . ILE A 1 94 ? 5.025 6.317 -6.483 1.00 73.75 94 ILE A C 1
ATOM 740 O O . ILE A 1 94 ? 5.833 5.527 -5.994 1.00 73.75 94 ILE A O 1
ATOM 744 N N . LYS A 1 95 ? 4.142 6.988 -5.732 1.00 58.06 95 LYS A N 1
ATOM 745 C CA . LYS A 1 95 ? 4.000 6.882 -4.269 1.00 58.06 95 LYS A CA 1
ATOM 746 C C . LYS A 1 95 ? 2.795 6.043 -3.867 1.00 58.06 95 LYS A C 1
ATOM 748 O O . LYS A 1 95 ? 2.932 5.313 -2.861 1.00 58.06 95 LYS A O 1
#

Foldseek 3Di:
DADPVRVVVVVVVVVVVVPDDCVVDHDVVVVVVVVVVVVVPDCQQVFDQDPVNPDDDPDCRHVVSVVVVVVVVQPPDDDDPDDGPCRVPNPVVPD

pLDDT: mean 93.2, std 5.52, range [58.06, 98.0]

Radius of gyration: 25.66 Å; chains: 1; bounding box: 52×50×64 Å

Organism: NCBI:txid7396

Secondary structure (DSSP, 8-state):
---HHHHHHHHHHHHHHHH--GGGT--HHHHHHHHHHTT--SGGGT-S--TTSS--SS---SHHHHHHHHHHHHTSPP-TTPPPHHHHH-GGGT-

InterPro domains:
  IPR008081 Cytoplasmic FMR1-interacting [PF05994] (5-93)
  IPR008081 Cytoplasmic FMR1-interacting [PR01698] (16-40)
  IPR008081 Cytoplasmic FMR1-interacting [PR01698] (62-78)
  IPR008081 Cytoplasmic FMR1-interacting [PTHR12195] (5-93)